Protein AF-A0A1F8XFN7-F1 (afdb_monomer)

Structure (mmCIF, N/CA/C/O backbone):
data_AF-A0A1F8XFN7-F1
#
_entry.id   AF-A0A1F8XFN7-F1
#
loop_
_atom_site.group_PDB
_atom_site.id
_atom_site.type_symbol
_atom_site.label_atom_id
_atom_site.label_alt_id
_atom_site.label_comp_id
_atom_site.label_asym_id
_atom_site.label_entity_id
_atom_site.label_seq_id
_atom_site.pdbx_PDB_ins_code
_atom_site.Cartn_x
_atom_site.Cartn_y
_atom_site.Cartn_z
_atom_site.occupancy
_atom_site.B_iso_or_equiv
_atom_site.auth_seq_id
_atom_site.auth_comp_id
_atom_site.auth_asym_id
_atom_site.auth_atom_id
_atom_site.pdbx_PDB_model_num
ATOM 1 N N . MET A 1 1 ? 13.021 14.885 -18.140 1.00 57.06 1 MET A N 1
ATOM 2 C CA . MET A 1 1 ? 12.267 13.612 -18.188 1.00 57.06 1 MET A CA 1
ATOM 3 C C . MET A 1 1 ? 12.364 12.957 -16.819 1.00 57.06 1 MET A C 1
ATOM 5 O O . MET A 1 1 ? 13.473 12.855 -16.315 1.00 57.06 1 MET A O 1
ATOM 9 N N . MET A 1 2 ? 11.239 12.594 -16.195 1.00 62.78 2 MET A N 1
ATOM 10 C CA . MET A 1 2 ? 11.239 11.820 -14.939 1.00 62.78 2 MET A CA 1
ATOM 11 C C . MET A 1 2 ? 11.673 10.382 -15.220 1.00 62.78 2 MET A C 1
ATOM 13 O O . MET A 1 2 ? 11.237 9.797 -16.216 1.00 62.78 2 MET A O 1
ATOM 17 N N . ARG A 1 3 ? 12.501 9.800 -14.348 1.00 77.25 3 ARG A N 1
ATOM 18 C CA . ARG A 1 3 ? 12.949 8.411 -14.521 1.00 77.25 3 ARG A CA 1
ATOM 19 C C . ARG A 1 3 ? 11.819 7.433 -14.175 1.00 77.25 3 ARG A C 1
ATOM 21 O O . ARG A 1 3 ? 11.052 7.682 -13.241 1.00 77.25 3 ARG A O 1
ATOM 28 N N . PRO A 1 4 ? 11.728 6.270 -14.843 1.00 80.62 4 PRO A N 1
ATOM 29 C CA . PRO A 1 4 ? 10.742 5.231 -14.521 1.00 80.62 4 PRO A CA 1
ATOM 30 C C . PRO A 1 4 ? 10.749 4.833 -13.047 1.00 80.62 4 PRO A C 1
ATOM 32 O O . PRO A 1 4 ? 9.688 4.636 -12.449 1.00 80.62 4 PRO A O 1
ATOM 35 N N . ARG A 1 5 ? 11.945 4.762 -12.445 1.00 83.56 5 ARG A N 1
ATOM 36 C CA . ARG A 1 5 ? 12.119 4.465 -11.022 1.00 83.56 5 ARG A CA 1
ATOM 37 C C . ARG A 1 5 ? 11.458 5.499 -10.110 1.00 83.56 5 ARG A C 1
ATOM 39 O O . ARG A 1 5 ? 10.910 5.110 -9.083 1.00 83.56 5 ARG A O 1
ATOM 46 N N . GLU A 1 6 ? 11.467 6.782 -10.464 1.00 83.50 6 GLU A N 1
ATOM 47 C CA . GLU A 1 6 ? 10.854 7.847 -9.655 1.00 83.50 6 GLU A CA 1
ATOM 48 C C . GLU A 1 6 ? 9.330 7.709 -9.631 1.00 83.50 6 GLU A C 1
ATOM 50 O O . GLU A 1 6 ? 8.722 7.752 -8.563 1.00 83.50 6 GLU A O 1
ATOM 55 N N . ILE A 1 7 ? 8.719 7.432 -10.788 1.00 83.56 7 ILE A N 1
ATOM 56 C CA . ILE A 1 7 ? 7.271 7.199 -10.914 1.00 83.56 7 ILE A CA 1
ATOM 57 C C . ILE A 1 7 ? 6.850 5.985 -10.078 1.00 83.56 7 ILE A C 1
ATOM 59 O O . ILE A 1 7 ? 5.862 6.026 -9.341 1.00 83.56 7 ILE A O 1
ATOM 63 N N . ILE A 1 8 ? 7.613 4.897 -10.181 1.00 86.38 8 ILE A N 1
ATOM 64 C CA . ILE A 1 8 ? 7.369 3.664 -9.433 1.00 86.38 8 ILE A CA 1
ATOM 65 C C . ILE A 1 8 ? 7.521 3.901 -7.927 1.00 86.38 8 ILE A C 1
ATOM 67 O O . ILE A 1 8 ? 6.640 3.512 -7.162 1.00 86.38 8 ILE A O 1
ATOM 71 N N . ASN A 1 9 ? 8.605 4.554 -7.493 1.00 86.75 9 ASN A N 1
ATOM 72 C CA . ASN A 1 9 ? 8.850 4.833 -6.078 1.00 86.75 9 ASN A CA 1
ATOM 73 C C . ASN A 1 9 ? 7.804 5.780 -5.489 1.00 86.75 9 ASN A C 1
ATOM 75 O O . ASN A 1 9 ? 7.360 5.545 -4.371 1.00 86.75 9 ASN A O 1
ATOM 79 N N . SER A 1 10 ? 7.375 6.800 -6.233 1.00 87.56 10 SER A N 1
ATOM 80 C CA . SER A 1 10 ? 6.312 7.710 -5.800 1.00 87.56 10 SER A CA 1
ATOM 81 C C . SER A 1 10 ? 5.011 6.948 -5.520 1.00 87.56 10 SER A C 1
ATOM 83 O O . SER A 1 10 ? 4.462 7.048 -4.423 1.00 87.56 10 SER A O 1
ATOM 85 N N . ARG A 1 11 ? 4.571 6.089 -6.453 1.00 87.06 11 ARG A N 1
ATOM 86 C CA . ARG A 1 11 ? 3.373 5.248 -6.264 1.00 87.06 11 ARG A CA 1
ATOM 87 C C . ARG A 1 11 ? 3.531 4.260 -5.116 1.00 87.06 11 ARG A C 1
ATOM 89 O O . ARG A 1 11 ? 2.631 4.133 -4.294 1.00 87.06 11 ARG A O 1
ATOM 96 N N . LYS A 1 12 ? 4.680 3.585 -5.042 1.00 88.06 12 LYS A N 1
ATOM 97 C CA . LYS A 1 12 ? 4.996 2.641 -3.965 1.00 88.06 12 LYS A CA 1
ATOM 98 C C . LYS A 1 12 ? 4.909 3.318 -2.600 1.00 88.06 12 LYS A C 1
ATOM 100 O O . LYS A 1 12 ? 4.243 2.798 -1.715 1.00 88.06 12 LYS A O 1
ATOM 105 N N . ASN A 1 13 ? 5.543 4.477 -2.443 1.00 89.81 13 ASN A N 1
ATOM 106 C CA . ASN A 1 13 ? 5.556 5.214 -1.183 1.00 89.81 13 ASN A CA 1
ATOM 107 C C . ASN A 1 13 ? 4.152 5.699 -0.808 1.00 89.81 13 ASN A C 1
ATOM 109 O O . ASN A 1 13 ? 3.767 5.562 0.347 1.00 89.81 13 ASN A O 1
ATOM 113 N N . LEU A 1 14 ? 3.367 6.189 -1.774 1.00 90.50 14 LEU A N 1
ATOM 114 C CA . LEU A 1 14 ? 1.976 6.579 -1.540 1.00 90.50 14 LEU A CA 1
ATOM 115 C C . LEU A 1 14 ? 1.137 5.396 -1.037 1.00 90.50 14 LEU A C 1
ATOM 117 O O . LEU A 1 14 ? 0.441 5.511 -0.033 1.00 90.50 14 LEU A O 1
ATOM 121 N N . TYR A 1 15 ? 1.214 4.245 -1.706 1.00 90.94 15 TYR A N 1
ATOM 122 C CA . TYR A 1 15 ? 0.439 3.068 -1.313 1.00 90.94 15 TYR A CA 1
ATOM 123 C C . TYR A 1 15 ? 0.910 2.484 0.025 1.00 90.94 15 TYR A C 1
ATOM 125 O O . TYR A 1 15 ? 0.076 2.129 0.853 1.00 90.94 15 TYR A O 1
ATOM 133 N N . LEU A 1 16 ? 2.222 2.455 0.284 1.00 89.94 16 LEU A N 1
ATOM 134 C CA . LEU A 1 16 ? 2.770 2.061 1.587 1.00 89.94 16 LEU A CA 1
ATOM 135 C C . LEU A 1 16 ? 2.321 3.013 2.699 1.00 89.94 16 LEU A C 1
ATOM 137 O O . LEU A 1 16 ? 2.006 2.554 3.791 1.00 89.94 16 LEU A O 1
ATOM 141 N N . MET A 1 17 ? 2.240 4.317 2.426 1.00 92.50 17 MET A N 1
ATOM 142 C CA . MET A 1 17 ? 1.728 5.303 3.378 1.00 92.50 17 MET A CA 1
ATOM 143 C C . MET A 1 17 ? 0.245 5.066 3.686 1.00 92.50 17 MET A C 1
ATOM 145 O O . MET A 1 17 ? -0.132 5.070 4.854 1.00 92.50 17 MET A O 1
ATOM 149 N N . ILE A 1 18 ? -0.586 4.789 2.673 1.00 90.50 18 ILE A N 1
ATOM 150 C CA . ILE A 1 18 ? -2.005 4.441 2.869 1.00 90.50 18 ILE A CA 1
ATOM 151 C C . ILE A 1 18 ? -2.135 3.184 3.738 1.00 90.50 18 ILE A C 1
ATOM 153 O O . ILE A 1 18 ? -2.904 3.176 4.700 1.00 90.50 18 ILE A O 1
ATOM 157 N N . VAL A 1 19 ? -1.36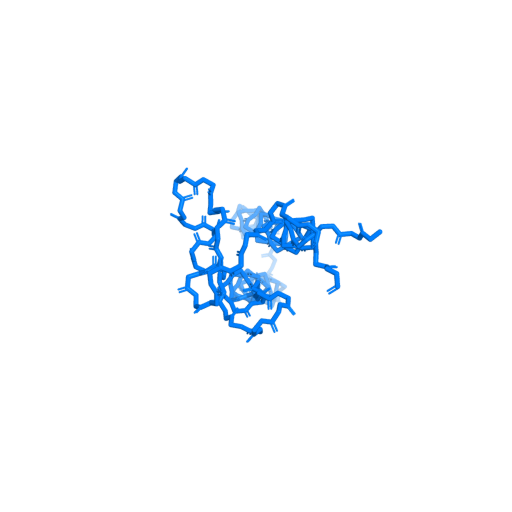5 2.133 3.439 1.00 91.88 19 VAL A N 1
ATOM 158 C CA . VAL A 1 19 ? -1.367 0.886 4.220 1.00 91.88 19 VAL A CA 1
ATOM 159 C C . VAL A 1 19 ? -0.871 1.119 5.647 1.00 91.88 19 VAL A C 1
ATOM 161 O O . VAL A 1 19 ? -1.504 0.657 6.588 1.00 91.88 19 VAL A O 1
ATOM 164 N N . GLY A 1 20 ? 0.205 1.882 5.831 1.00 91.88 20 GLY A N 1
ATOM 165 C CA . GLY A 1 20 ? 0.751 2.200 7.150 1.00 91.88 20 GLY A CA 1
ATOM 166 C C . GLY A 1 20 ? -0.221 3.005 8.014 1.00 91.88 20 GLY A C 1
ATOM 167 O O . GLY A 1 20 ? -0.462 2.648 9.162 1.00 91.88 20 GLY A O 1
ATOM 168 N N . ILE A 1 21 ? -0.835 4.056 7.460 1.00 93.12 21 ILE A N 1
ATOM 169 C CA . ILE A 1 21 ? -1.819 4.878 8.182 1.00 93.12 21 ILE A CA 1
ATOM 170 C C . ILE A 1 21 ? -3.057 4.053 8.537 1.00 93.12 21 ILE A C 1
ATOM 172 O O . ILE A 1 21 ? -3.521 4.110 9.673 1.00 93.12 21 ILE A O 1
ATOM 176 N N . SER A 1 22 ? -3.582 3.270 7.592 1.00 92.06 22 SER A N 1
ATOM 177 C CA . SER A 1 22 ? -4.758 2.428 7.846 1.00 92.06 22 SER A CA 1
ATOM 178 C C . SER A 1 22 ? -4.470 1.321 8.862 1.00 92.06 22 SER A C 1
ATOM 180 O O . SER A 1 22 ? -5.308 1.065 9.721 1.00 92.06 22 SER A O 1
ATOM 182 N N . PHE A 1 23 ? -3.273 0.733 8.848 1.00 93.00 23 PHE A N 1
ATOM 183 C CA . PHE A 1 23 ? -2.842 -0.220 9.869 1.00 93.00 23 PHE A CA 1
ATOM 184 C C . PHE A 1 23 ? -2.774 0.417 11.263 1.00 93.00 23 PHE A C 1
ATOM 186 O O . PHE A 1 23 ? -3.323 -0.126 12.219 1.00 93.00 23 PHE A O 1
ATOM 193 N N . THR A 1 24 ? -2.179 1.606 11.380 1.00 93.88 24 THR A N 1
ATOM 194 C CA . THR A 1 24 ? -2.149 2.352 12.647 1.00 93.88 24 THR A CA 1
ATOM 195 C C . THR A 1 24 ? -3.559 2.709 13.123 1.00 93.88 24 THR A C 1
ATOM 197 O O . THR A 1 24 ? -3.861 2.570 14.306 1.00 93.88 24 THR A O 1
ATOM 200 N N . ALA A 1 25 ? -4.453 3.112 12.214 1.00 91.75 25 ALA A N 1
ATOM 201 C CA . ALA A 1 25 ? -5.851 3.389 12.540 1.00 91.75 25 ALA A CA 1
ATOM 202 C C . ALA A 1 25 ? -6.587 2.138 13.047 1.00 91.75 25 ALA A C 1
ATOM 204 O O . ALA A 1 25 ? -7.350 2.233 14.005 1.00 91.75 25 ALA A O 1
ATOM 205 N N . LEU A 1 26 ? -6.330 0.965 12.458 1.00 93.50 26 LEU A N 1
ATOM 206 C CA . LEU A 1 26 ? -6.877 -0.310 12.932 1.00 93.50 26 LEU A CA 1
ATOM 207 C C . LEU A 1 26 ? -6.398 -0.650 14.345 1.00 93.50 26 LEU A C 1
ATOM 209 O O . LEU A 1 26 ? -7.212 -1.049 15.174 1.00 93.50 26 LEU A O 1
ATOM 213 N N . ILE A 1 27 ? -5.111 -0.445 14.638 1.00 93.25 27 ILE A N 1
ATOM 214 C CA . ILE A 1 27 ? -4.563 -0.637 15.988 1.00 93.25 27 ILE A CA 1
ATOM 215 C C . ILE A 1 27 ? -5.264 0.295 16.979 1.00 93.25 27 ILE A C 1
ATOM 217 O O . ILE A 1 27 ? -5.741 -0.158 18.017 1.00 93.25 27 ILE A O 1
ATOM 221 N N . LEU A 1 28 ? -5.370 1.585 16.653 1.00 93.44 28 LEU A N 1
ATOM 222 C CA . LEU A 1 28 ? -6.040 2.564 17.511 1.00 93.44 28 LEU A CA 1
ATOM 223 C C . LEU A 1 28 ? -7.507 2.205 17.750 1.00 93.44 28 LEU A C 1
ATOM 225 O O . LEU A 1 28 ? -7.965 2.257 18.887 1.00 93.44 28 LEU A O 1
ATOM 229 N N . LEU A 1 29 ? -8.234 1.801 16.706 1.00 92.56 29 LEU A N 1
ATOM 230 C CA . LEU A 1 29 ? -9.617 1.350 16.840 1.00 92.56 29 LEU A CA 1
ATOM 231 C C . LEU A 1 29 ? -9.713 0.122 17.749 1.00 92.56 29 LEU A C 1
ATOM 233 O O . LEU A 1 29 ? -10.558 0.118 18.636 1.00 92.56 29 LEU A O 1
ATOM 237 N N . ALA A 1 30 ? -8.828 -0.866 17.602 1.00 91.31 30 ALA A N 1
ATOM 238 C CA . ALA A 1 30 ? -8.809 -2.042 18.472 1.00 91.31 30 ALA A CA 1
ATOM 239 C C . ALA A 1 30 ? -8.592 -1.673 19.953 1.00 91.31 30 ALA A C 1
ATOM 241 O O . ALA A 1 30 ? -9.269 -2.206 20.827 1.00 91.31 30 ALA A O 1
ATOM 242 N N . PHE A 1 31 ? -7.716 -0.707 20.250 1.00 92.06 31 PHE A N 1
ATOM 243 C CA . PHE A 1 31 ? -7.554 -0.188 21.616 1.00 92.06 31 PHE A CA 1
ATOM 244 C C . PHE A 1 31 ? -8.779 0.593 22.111 1.00 92.06 31 PHE A C 1
ATOM 246 O O . PHE A 1 31 ? -9.113 0.549 23.297 1.00 92.06 31 PHE A O 1
ATOM 253 N N . LEU A 1 32 ? -9.450 1.316 21.215 1.00 91.31 32 LEU A N 1
ATOM 254 C CA . LEU A 1 32 ? -10.596 2.161 21.536 1.00 91.31 32 LEU A CA 1
ATOM 255 C C . LEU A 1 32 ? -11.935 1.412 21.565 1.00 91.31 32 LEU A C 1
ATOM 257 O O . LEU A 1 32 ? -12.933 2.004 21.971 1.00 91.31 32 LEU A O 1
ATOM 261 N N . GLU A 1 33 ? -11.974 0.127 21.203 1.00 89.88 33 GLU A N 1
ATOM 262 C CA . GLU A 1 33 ? -13.196 -0.690 21.162 1.00 89.88 33 GLU A CA 1
ATOM 263 C C . GLU A 1 33 ? -13.992 -0.613 22.474 1.00 89.88 33 GLU A C 1
ATOM 265 O O . GLU A 1 33 ? -15.211 -0.462 22.461 1.00 89.88 33 GLU A O 1
ATOM 270 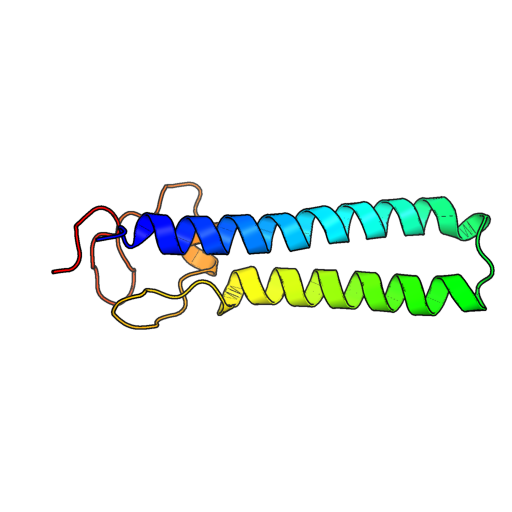N N . LYS A 1 34 ? -13.300 -0.620 23.619 1.00 89.38 34 LYS A N 1
ATOM 271 C CA . LYS A 1 34 ? -13.927 -0.542 24.948 1.00 89.38 34 LYS A CA 1
ATOM 272 C C . LYS A 1 34 ? -14.537 0.831 25.270 1.00 89.38 34 LYS A C 1
ATOM 274 O O . LYS A 1 34 ? -15.373 0.935 26.164 1.00 89.38 34 LYS A O 1
ATOM 279 N N . TYR A 1 35 ? -14.106 1.881 24.579 1.00 91.56 35 TYR A N 1
ATOM 280 C CA . TYR A 1 35 ? -14.463 3.272 24.871 1.00 91.56 35 TYR A CA 1
ATOM 281 C C . TYR A 1 35 ? -15.488 3.847 23.887 1.00 91.56 35 TYR A C 1
ATOM 283 O O . TYR A 1 35 ? -16.035 4.920 24.137 1.00 91.56 35 TYR A O 1
ATOM 291 N N . ILE A 1 36 ? -15.754 3.156 22.774 1.00 90.44 36 ILE A N 1
ATOM 292 C CA . ILE A 1 36 ? -16.618 3.641 21.695 1.00 90.44 36 ILE A CA 1
ATOM 293 C C . ILE A 1 36 ? -17.906 2.804 21.640 1.00 90.44 36 ILE A C 1
ATOM 295 O O . ILE A 1 36 ? -17.848 1.575 21.671 1.00 90.44 36 ILE A O 1
ATOM 299 N N . PRO A 1 37 ? -19.091 3.430 21.501 1.00 91.50 37 PRO A N 1
ATOM 300 C CA . PRO A 1 37 ? -20.337 2.695 21.318 1.00 91.50 37 PRO A CA 1
ATOM 301 C C . PRO A 1 37 ? -20.314 1.853 20.035 1.00 91.50 37 PRO A C 1
ATOM 303 O O . PRO A 1 37 ? -19.888 2.305 18.969 1.00 91.50 37 PRO A O 1
ATOM 306 N N . SER A 1 38 ? -20.846 0.633 20.117 1.00 87.75 38 SER A N 1
ATOM 307 C CA . SER A 1 38 ? -20.809 -0.379 19.048 1.00 87.75 38 SER A CA 1
ATOM 308 C C . SER A 1 38 ? -21.393 0.093 17.709 1.00 87.75 38 SER A C 1
ATOM 310 O O . SER A 1 38 ? -20.895 -0.294 16.650 1.00 87.75 38 SER A O 1
ATOM 312 N N . ASN A 1 39 ? -22.400 0.969 17.748 1.00 90.06 39 ASN A N 1
ATOM 313 C CA . ASN A 1 39 ? -23.020 1.572 16.564 1.00 90.06 39 ASN A CA 1
ATOM 314 C C . ASN A 1 39 ? -22.056 2.469 15.772 1.00 90.06 39 ASN A C 1
ATOM 316 O O . ASN A 1 39 ? -22.209 2.604 14.563 1.00 90.06 39 ASN A O 1
ATOM 320 N N . LEU A 1 40 ? -21.064 3.061 16.442 1.00 89.06 40 LEU A N 1
ATOM 321 C CA . LEU A 1 40 ? -20.028 3.884 15.821 1.00 89.06 40 LEU A CA 1
ATOM 322 C C . LEU A 1 40 ? -18.773 3.056 15.514 1.00 89.06 40 LEU A C 1
ATOM 324 O O . LEU A 1 40 ? -18.155 3.220 14.466 1.00 89.06 40 LEU A O 1
ATOM 328 N N . PHE A 1 41 ? -18.423 2.125 16.405 1.00 91.19 41 PHE A N 1
ATOM 329 C CA . PHE A 1 41 ? -17.239 1.283 16.262 1.00 91.19 41 PHE A CA 1
ATOM 330 C C . PHE A 1 41 ? -17.289 0.404 15.006 1.00 91.19 41 PHE A C 1
ATOM 332 O O . PHE A 1 41 ? -16.330 0.386 14.241 1.00 91.19 41 PHE A O 1
ATOM 339 N N . LYS A 1 42 ? -18.409 -0.290 14.758 1.00 90.06 42 LYS A N 1
ATOM 340 C CA . LYS A 1 42 ? -18.568 -1.201 13.608 1.00 90.06 42 LYS A CA 1
ATOM 341 C C . LYS A 1 42 ? -18.352 -0.524 12.244 1.00 90.06 42 LYS A C 1
ATOM 343 O O . LYS A 1 42 ? -17.537 -1.019 11.473 1.00 90.06 42 LYS A O 1
ATOM 348 N N . PRO A 1 43 ? -19.031 0.585 11.895 1.00 92.00 43 PRO A N 1
ATOM 349 C CA . PRO A 1 43 ? -18.803 1.228 10.602 1.00 92.00 43 PRO A CA 1
ATOM 350 C C . PRO A 1 43 ? -17.383 1.793 10.469 1.00 92.00 43 PRO A C 1
ATOM 352 O O . PRO A 1 43 ? -16.804 1.704 9.387 1.00 92.00 43 PRO A O 1
ATOM 355 N N . LEU A 1 44 ? -16.790 2.313 11.553 1.00 91.00 44 LEU A N 1
ATOM 356 C CA . LEU A 1 44 ? -15.404 2.790 11.539 1.00 91.00 44 LEU A CA 1
ATOM 357 C C . LEU A 1 44 ? -14.409 1.647 11.318 1.00 91.00 44 LEU A C 1
ATOM 359 O O . LEU A 1 44 ? -13.501 1.784 10.500 1.00 91.00 44 LEU A O 1
ATOM 363 N N . SER A 1 45 ? -14.591 0.514 11.997 1.00 90.12 45 SER A N 1
ATOM 364 C CA . SER A 1 45 ? -13.727 -0.653 11.832 1.00 90.12 45 SER A CA 1
ATOM 365 C C . SER A 1 45 ? -13.875 -1.267 10.443 1.00 90.12 45 SER A C 1
ATOM 367 O O . SER A 1 45 ? -12.863 -1.505 9.789 1.00 90.12 45 SER A O 1
ATOM 369 N N . TYR A 1 46 ? -15.095 -1.422 9.921 1.00 93.06 46 TYR A N 1
ATOM 370 C CA . TYR A 1 46 ? -15.299 -1.876 8.542 1.00 93.06 46 TYR A CA 1
ATOM 371 C C . TYR A 1 46 ? -14.688 -0.922 7.515 1.00 93.06 46 TYR A C 1
ATOM 373 O O . TYR A 1 46 ? -14.046 -1.379 6.569 1.00 93.06 46 TYR A O 1
ATOM 381 N N . GLY A 1 47 ? -14.828 0.392 7.713 1.00 91.88 47 GLY A N 1
ATOM 382 C CA . GLY A 1 47 ? -14.197 1.397 6.861 1.00 91.88 47 GLY A CA 1
ATOM 383 C C . GLY A 1 47 ? -12.671 1.297 6.885 1.00 91.88 47 GLY A C 1
ATOM 384 O O . GLY A 1 47 ? -12.038 1.248 5.831 1.00 91.88 47 GLY A O 1
ATOM 385 N N . ALA A 1 48 ? -12.073 1.195 8.074 1.00 91.50 48 ALA A N 1
ATOM 386 C CA . ALA A 1 48 ? -10.629 1.053 8.232 1.00 91.50 48 ALA A CA 1
ATOM 387 C C . ALA A 1 48 ? -10.103 -0.249 7.602 1.00 91.50 48 ALA A C 1
ATOM 389 O O . ALA A 1 48 ? -9.094 -0.218 6.896 1.00 91.50 48 ALA A O 1
ATOM 390 N N . ILE A 1 49 ? -10.812 -1.370 7.786 1.00 93.69 49 ILE A N 1
ATOM 391 C CA . ILE A 1 49 ? -10.478 -2.657 7.160 1.00 93.69 49 ILE A CA 1
ATOM 392 C C . ILE A 1 49 ? -10.555 -2.531 5.637 1.00 93.69 49 ILE A C 1
ATOM 394 O O . ILE A 1 49 ? -9.619 -2.930 4.950 1.00 93.69 49 ILE A O 1
ATOM 398 N N . ALA A 1 50 ? -11.619 -1.929 5.099 1.00 94.62 50 ALA A N 1
ATOM 399 C CA . ALA A 1 50 ? -11.775 -1.744 3.660 1.00 94.62 50 ALA A CA 1
ATOM 400 C C . ALA A 1 50 ? -10.634 -0.904 3.066 1.00 94.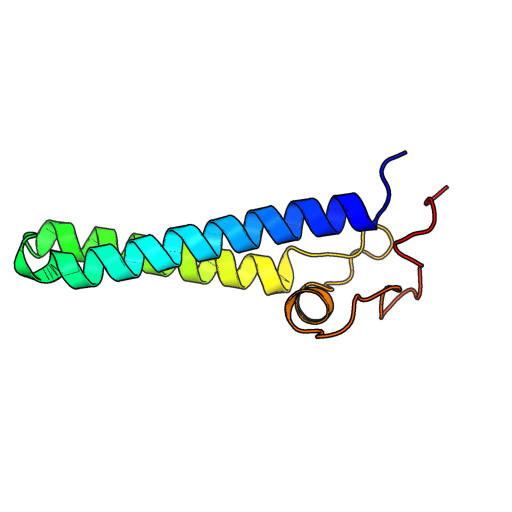62 50 ALA A C 1
ATOM 402 O O . ALA A 1 50 ? -10.037 -1.303 2.065 1.00 94.62 50 ALA A O 1
ATOM 403 N N . VAL A 1 51 ? -10.275 0.219 3.700 1.00 93.19 51 VAL A N 1
ATOM 404 C CA . VAL A 1 51 ? -9.154 1.0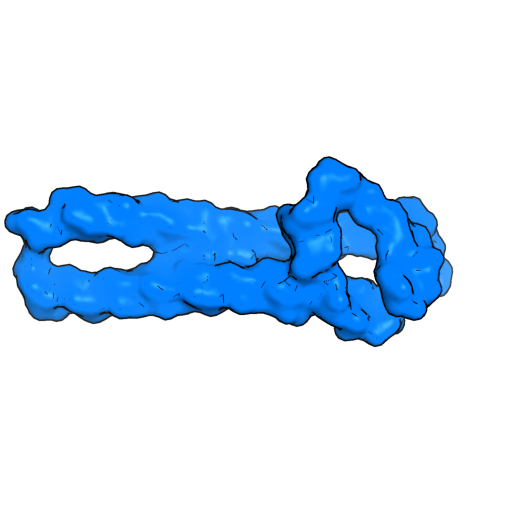65 3.257 1.00 93.19 51 VAL A CA 1
ATOM 405 C C . VAL A 1 51 ? -7.831 0.303 3.326 1.00 93.19 51 VAL A C 1
ATOM 407 O O . VAL A 1 51 ? -7.047 0.367 2.379 1.00 93.19 51 VAL A O 1
ATOM 410 N N . PHE A 1 52 ? -7.593 -0.460 4.395 1.00 93.06 52 PHE A N 1
ATOM 411 C CA . PHE A 1 52 ? -6.393 -1.284 4.529 1.00 93.06 52 PHE A CA 1
ATOM 412 C C . PHE A 1 52 ? -6.311 -2.354 3.431 1.00 93.06 52 PHE A C 1
ATOM 414 O O . PHE A 1 52 ? -5.280 -2.488 2.766 1.00 93.06 52 PHE A O 1
ATOM 421 N N . SER A 1 53 ? -7.400 -3.082 3.176 1.00 93.31 53 SER A N 1
ATOM 422 C CA . SER A 1 53 ? -7.471 -4.092 2.115 1.00 93.31 53 SER A CA 1
ATOM 423 C C . SER A 1 53 ? -7.264 -3.484 0.726 1.00 93.31 53 SER A C 1
ATOM 425 O O . SER A 1 53 ? -6.496 -4.027 -0.070 1.00 93.31 53 SER A O 1
ATOM 427 N N . VAL A 1 54 ? -7.881 -2.335 0.435 1.00 93.50 54 VAL A N 1
ATOM 428 C CA . VAL A 1 54 ? -7.706 -1.623 -0.843 1.00 93.50 54 VAL A CA 1
ATOM 429 C C . VAL A 1 54 ? -6.279 -1.095 -0.991 1.00 93.50 54 VAL A C 1
ATOM 431 O O . VAL A 1 54 ? -5.689 -1.232 -2.061 1.00 93.50 54 VAL A O 1
ATOM 434 N N . GLY A 1 55 ? -5.687 -0.543 0.070 1.00 91.00 55 GLY A N 1
ATOM 435 C CA . GLY A 1 55 ? -4.293 -0.097 0.070 1.00 91.00 55 GLY A CA 1
ATOM 436 C C . GLY A 1 55 ? -3.328 -1.240 -0.250 1.00 91.00 55 GLY A C 1
ATOM 437 O O . GLY A 1 55 ? -2.444 -1.089 -1.096 1.00 91.00 55 GLY A O 1
ATOM 438 N N . ASN A 1 56 ? -3.549 -2.413 0.351 1.00 90.81 56 ASN A N 1
ATOM 439 C CA . ASN A 1 56 ? -2.784 -3.614 0.030 1.00 90.81 56 ASN A CA 1
ATOM 440 C C . ASN A 1 56 ? -2.987 -4.016 -1.432 1.00 90.81 56 ASN A C 1
ATOM 442 O O . ASN A 1 56 ? -2.010 -4.206 -2.151 1.00 90.81 56 ASN A O 1
ATOM 446 N N . LEU A 1 57 ? -4.230 -4.066 -1.916 1.00 91.81 57 LEU A N 1
ATOM 447 C CA . LEU A 1 57 ? -4.519 -4.386 -3.314 1.00 91.81 57 LEU A CA 1
ATOM 448 C C . LEU A 1 57 ? -3.779 -3.442 -4.279 1.00 91.81 57 LEU A C 1
ATOM 450 O O . LEU A 1 57 ? -3.185 -3.904 -5.253 1.00 91.81 57 LEU A O 1
ATOM 454 N N . LEU A 1 58 ? -3.742 -2.137 -3.992 1.00 89.50 58 LEU A N 1
ATOM 455 C CA . LEU A 1 58 ? -3.007 -1.148 -4.786 1.00 89.50 58 LEU A CA 1
ATOM 456 C C . LEU A 1 58 ? -1.492 -1.398 -4.805 1.00 89.50 58 LEU A C 1
ATOM 458 O O . LEU A 1 58 ? -0.876 -1.222 -5.860 1.00 89.50 58 LEU A O 1
ATOM 462 N N . LEU A 1 59 ? -0.894 -1.867 -3.705 1.00 88.62 59 LEU A N 1
ATOM 463 C CA . LEU A 1 59 ? 0.509 -2.304 -3.702 1.00 88.62 59 LEU A CA 1
ATOM 464 C C . LEU A 1 59 ? 0.745 -3.468 -4.670 1.00 88.62 59 LEU A C 1
ATOM 466 O O . LEU A 1 59 ? 1.763 -3.477 -5.361 1.00 88.62 59 LEU A O 1
ATOM 470 N N . TYR A 1 60 ? -0.205 -4.402 -4.781 1.00 85.88 60 TYR A N 1
ATOM 471 C CA . TYR A 1 60 ? -0.098 -5.535 -5.703 1.00 85.88 60 TYR A CA 1
ATOM 472 C C . TYR A 1 60 ? -0.332 -5.136 -7.164 1.00 85.88 60 TYR A C 1
ATOM 474 O O . TYR A 1 60 ? 0.503 -5.454 -8.010 1.00 85.88 60 TYR A O 1
ATOM 482 N N . VAL A 1 61 ? -1.436 -4.445 -7.483 1.00 87.94 61 VAL A N 1
ATOM 483 C CA . VAL A 1 61 ? -1.886 -4.235 -8.881 1.00 87.94 61 VAL A CA 1
ATOM 484 C C . VAL A 1 61 ? -1.677 -2.819 -9.429 1.00 87.94 61 VAL A C 1
ATOM 486 O O . VAL A 1 61 ? -1.709 -2.613 -10.651 1.00 87.94 61 VAL A O 1
ATOM 489 N N . GLY A 1 62 ? -1.486 -1.831 -8.551 1.00 85.00 62 GLY A N 1
ATOM 490 C CA . GLY A 1 62 ? -1.371 -0.410 -8.899 1.00 85.00 62 GLY A CA 1
ATOM 491 C C . GLY A 1 62 ? 0.029 -0.005 -9.365 1.00 85.00 62 GLY A C 1
ATOM 492 O O . GLY A 1 62 ? 0.186 0.921 -10.168 1.00 85.00 62 GLY A O 1
ATOM 493 N N . ILE A 1 63 ? 1.060 -0.728 -8.925 1.00 87.25 63 ILE A N 1
ATOM 494 C CA . ILE A 1 63 ? 2.434 -0.510 -9.383 1.00 87.25 63 ILE A CA 1
ATOM 495 C C . ILE A 1 63 ? 2.640 -1.276 -10.693 1.00 87.25 63 ILE A C 1
ATOM 497 O O . ILE A 1 63 ? 2.726 -2.507 -10.733 1.00 87.25 63 ILE A O 1
ATOM 501 N N . ARG A 1 64 ? 2.711 -0.522 -11.791 1.00 87.88 64 ARG A N 1
ATOM 502 C CA . ARG A 1 64 ? 2.850 -1.043 -13.154 1.00 87.88 64 ARG A CA 1
ATOM 503 C C . ARG A 1 64 ? 4.083 -0.465 -13.830 1.00 87.88 64 ARG A C 1
ATOM 505 O O . ARG A 1 64 ? 4.454 0.679 -13.577 1.00 87.88 64 ARG A O 1
ATOM 512 N N . CYS A 1 65 ? 4.684 -1.241 -14.725 1.00 85.75 65 CYS A N 1
ATOM 513 C CA . CYS A 1 65 ? 5.767 -0.768 -15.576 1.00 85.75 65 CYS A CA 1
ATOM 514 C C . CYS A 1 65 ? 5.253 0.352 -16.502 1.00 85.75 65 CYS A C 1
ATOM 516 O O . CYS A 1 65 ? 4.259 0.133 -17.198 1.00 85.75 65 CYS A O 1
ATOM 518 N N . PRO A 1 66 ? 5.918 1.519 -16.578 1.00 83.00 66 PRO A N 1
ATOM 519 C CA . PRO A 1 66 ? 5.461 2.623 -17.423 1.00 83.00 66 PRO A CA 1
ATOM 520 C C . PRO A 1 66 ? 5.501 2.298 -18.925 1.00 83.00 66 PRO A C 1
ATOM 522 O O . PRO A 1 66 ? 4.684 2.826 -19.670 1.00 83.00 66 PRO A O 1
ATOM 525 N N . LYS A 1 67 ? 6.386 1.389 -19.366 1.00 83.75 67 LYS A N 1
ATOM 526 C CA . LYS A 1 67 ? 6.526 1.005 -20.782 1.00 83.75 67 LYS A CA 1
ATOM 527 C C . LYS A 1 67 ? 5.524 -0.065 -21.218 1.00 83.75 67 LYS A C 1
ATOM 529 O O . LYS A 1 67 ? 4.764 0.142 -22.153 1.00 83.75 67 LYS A O 1
ATOM 534 N N . CYS A 1 68 ? 5.508 -1.220 -20.548 1.00 86.81 68 CYS A N 1
ATOM 535 C CA . CYS A 1 68 ? 4.679 -2.362 -20.966 1.00 86.81 68 CYS A CA 1
ATOM 536 C C . CYS A 1 68 ? 3.368 -2.510 -20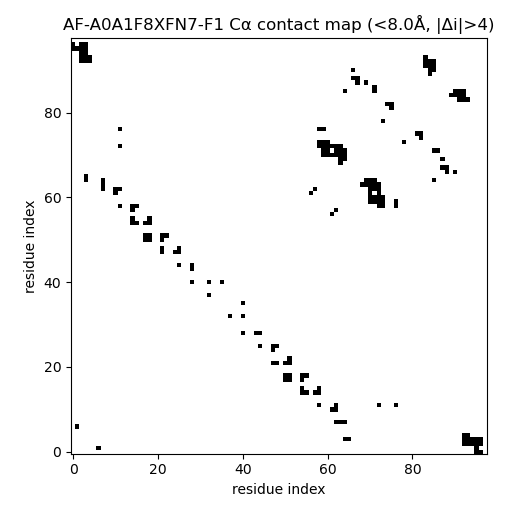.179 1.00 86.81 68 CYS A C 1
ATOM 538 O O . CYS A 1 68 ? 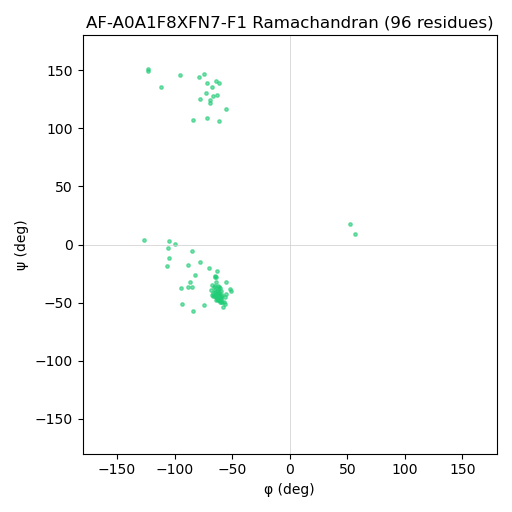2.631 -3.466 -20.407 1.00 86.81 68 CYS A O 1
ATOM 540 N N . LYS A 1 69 ? 3.091 -1.614 -19.218 1.00 86.50 69 LYS A N 1
ATOM 541 C CA . LYS A 1 69 ? 1.914 -1.634 -18.326 1.00 86.50 69 LYS A CA 1
ATOM 542 C C . LYS A 1 69 ? 1.742 -2.924 -17.508 1.00 86.50 69 LYS A C 1
ATOM 544 O O . LYS A 1 69 ? 0.724 -3.084 -16.838 1.00 86.50 69 LYS A O 1
ATOM 549 N N . ALA A 1 70 ? 2.732 -3.818 -17.515 1.00 86.88 70 ALA A N 1
ATOM 550 C CA . ALA A 1 70 ? 2.720 -5.035 -16.718 1.00 86.88 70 ALA A CA 1
ATOM 551 C C . ALA A 1 70 ? 2.718 -4.699 -15.227 1.00 86.88 70 ALA A C 1
ATOM 553 O O . ALA A 1 70 ? 3.405 -3.771 -14.795 1.00 86.88 70 ALA A O 1
ATOM 554 N N . ILE A 1 71 ? 1.960 -5.467 -14.450 1.00 87.88 71 ILE A N 1
ATOM 555 C CA . ILE A 1 71 ? 1.928 -5.355 -12.995 1.00 87.88 71 ILE A CA 1
ATOM 556 C C . ILE A 1 71 ? 3.272 -5.844 -12.451 1.00 87.88 71 ILE A C 1
ATOM 558 O O . ILE A 1 71 ? 3.700 -6.955 -12.751 1.00 87.88 71 ILE A O 1
ATOM 562 N N . ILE A 1 72 ? 3.944 -4.990 -11.683 1.00 88.19 72 ILE A N 1
ATOM 563 C CA . ILE A 1 72 ? 5.258 -5.267 -11.080 1.00 88.19 72 ILE A CA 1
ATOM 564 C C . ILE A 1 72 ? 5.257 -5.024 -9.568 1.00 88.19 72 ILE A C 1
ATOM 566 O O . ILE A 1 72 ? 6.300 -5.149 -8.936 1.00 88.19 72 ILE A O 1
ATOM 570 N N . GLY A 1 73 ? 4.106 -4.688 -8.979 1.00 84.06 73 GLY A N 1
ATOM 571 C CA . GLY A 1 73 ? 3.984 -4.376 -7.557 1.00 84.06 73 GLY A CA 1
ATOM 572 C C . GLY A 1 73 ? 4.488 -5.483 -6.649 1.00 84.06 73 GLY A C 1
ATOM 573 O O . GLY A 1 73 ? 5.308 -5.211 -5.783 1.00 84.06 73 GLY A O 1
ATOM 574 N N . TYR A 1 74 ? 4.121 -6.735 -6.931 1.00 80.75 74 TYR A N 1
ATOM 575 C CA . TYR A 1 74 ? 4.632 -7.884 -6.181 1.00 80.75 74 TYR A CA 1
ATOM 576 C C . TYR A 1 74 ? 6.165 -7.947 -6.179 1.00 80.75 74 TYR A C 1
ATOM 578 O O . TYR A 1 74 ? 6.789 -7.997 -5.123 1.00 80.75 74 TYR A O 1
ATOM 586 N N . ALA A 1 75 ? 6.770 -7.859 -7.366 1.00 80.00 75 ALA A N 1
ATOM 587 C CA . ALA A 1 75 ? 8.217 -7.909 -7.512 1.00 80.00 75 ALA A CA 1
ATOM 588 C C . ALA A 1 75 ? 8.908 -6.721 -6.835 1.00 80.00 75 ALA A C 1
ATOM 590 O O . ALA A 1 75 ? 10.006 -6.889 -6.348 1.00 80.00 75 ALA A O 1
ATOM 591 N N . ILE A 1 76 ? 8.296 -5.535 -6.788 1.00 81.19 76 ILE A N 1
ATOM 592 C CA . ILE A 1 76 ? 8.925 -4.327 -6.228 1.00 81.19 76 ILE A CA 1
ATOM 593 C C . ILE A 1 76 ? 8.730 -4.189 -4.717 1.00 81.19 76 ILE A C 1
ATOM 595 O O . ILE A 1 76 ? 9.576 -3.600 -4.045 1.00 81.19 76 ILE A O 1
ATOM 599 N N . VAL A 1 77 ? 7.606 -4.667 -4.190 1.00 78.88 77 VAL A N 1
ATOM 600 C CA . VAL A 1 77 ? 7.267 -4.555 -2.766 1.00 78.88 77 VAL A CA 1
ATOM 601 C C . VAL A 1 77 ? 7.904 -5.688 -1.962 1.00 78.88 77 VAL A C 1
ATOM 603 O O . VAL A 1 77 ? 8.353 -5.440 -0.849 1.00 78.88 77 VAL A O 1
ATOM 606 N N . PHE A 1 78 ? 7.981 -6.901 -2.523 1.00 72.00 78 PHE A N 1
ATOM 607 C CA . PHE A 1 78 ? 8.453 -8.094 -1.809 1.00 72.00 78 PHE A CA 1
ATOM 608 C C . PHE A 1 78 ? 9.864 -8.559 -2.199 1.00 72.00 78 PHE A C 1
ATOM 610 O O . PHE A 1 78 ? 10.364 -9.510 -1.600 1.00 72.00 78 PHE A O 1
ATOM 617 N N . SER A 1 79 ? 10.541 -7.922 -3.164 1.00 70.75 79 SER A N 1
ATOM 618 C CA . SER A 1 79 ? 11.950 -8.235 -3.418 1.00 70.75 79 SER A CA 1
ATOM 619 C C . SER A 1 79 ? 12.852 -7.571 -2.378 1.00 70.75 79 SER A C 1
ATOM 621 O O . SER A 1 79 ? 12.855 -6.352 -2.212 1.00 70.75 79 SER A O 1
ATOM 623 N N . PHE A 1 80 ? 13.679 -8.380 -1.716 1.00 51.12 80 PHE A N 1
ATOM 624 C CA . PHE A 1 80 ? 14.740 -7.888 -0.831 1.00 51.12 80 PHE A CA 1
ATOM 625 C C . PHE A 1 80 ? 15.803 -7.077 -1.591 1.00 51.12 80 PHE A C 1
ATOM 627 O O . PHE A 1 80 ? 16.418 -6.168 -1.037 1.00 51.12 80 PHE A O 1
ATOM 634 N N . GLU A 1 81 ? 15.991 -7.364 -2.881 1.00 60.03 81 GLU A N 1
ATOM 635 C CA . GLU A 1 81 ? 16.892 -6.619 -3.757 1.00 60.03 81 GLU A CA 1
ATOM 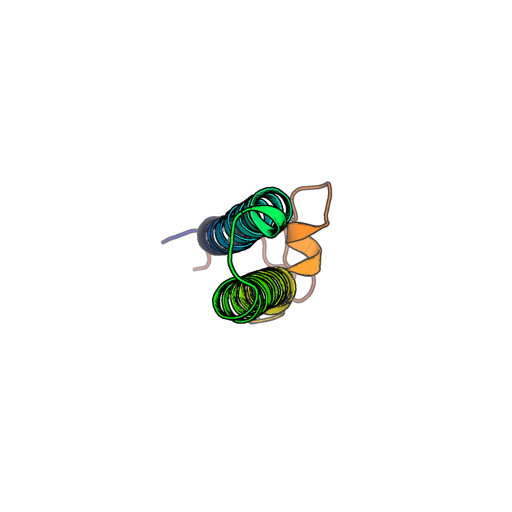636 C C . GLU A 1 81 ? 16.152 -5.542 -4.554 1.00 60.03 81 GLU A C 1
ATOM 638 O O . GLU A 1 81 ? 15.008 -5.716 -4.979 1.00 60.03 81 GLU A O 1
ATOM 643 N N . LYS A 1 82 ? 16.821 -4.409 -4.802 1.00 66.94 82 LYS A N 1
ATOM 644 C CA . LYS A 1 82 ? 16.294 -3.354 -5.677 1.00 66.94 82 LYS A CA 1
ATOM 645 C C . LYS A 1 82 ? 16.116 -3.917 -7.088 1.00 66.94 82 LYS A C 1
ATOM 647 O O . LYS A 1 82 ? 17.096 -4.052 -7.816 1.00 66.94 82 LYS A O 1
ATOM 652 N N . VAL A 1 83 ? 14.871 -4.159 -7.506 1.00 75.00 83 VAL A N 1
ATOM 653 C CA . VAL A 1 83 ? 14.562 -4.512 -8.899 1.00 75.00 83 VAL A CA 1
ATOM 654 C C . VAL A 1 83 ? 15.126 -3.425 -9.822 1.00 75.00 83 VAL A C 1
ATOM 656 O O . VAL A 1 83 ? 14.743 -2.253 -9.726 1.00 75.00 83 VAL A O 1
ATOM 659 N N . LYS A 1 84 ? 16.086 -3.801 -10.674 1.00 80.75 84 LYS A N 1
ATOM 660 C CA . LYS A 1 84 ? 16.695 -2.907 -11.674 1.00 80.75 84 LYS A CA 1
ATOM 661 C C . LYS A 1 84 ? 15.924 -2.902 -12.985 1.00 80.75 84 LYS A C 1
ATOM 663 O O . LYS A 1 84 ? 15.749 -1.847 -13.575 1.00 80.75 84 LYS A O 1
ATOM 668 N N . GLN A 1 85 ? 15.389 -4.052 -13.388 1.00 83.06 85 GLN A N 1
ATOM 669 C CA . GLN A 1 85 ? 14.724 -4.212 -14.677 1.00 83.06 85 GLN A CA 1
ATOM 670 C C . GLN A 1 85 ? 13.292 -4.717 -14.543 1.00 83.06 85 GLN A C 1
ATOM 672 O O . GLN A 1 85 ? 12.954 -5.471 -13.630 1.00 83.06 85 GLN A O 1
ATOM 677 N N . CYS A 1 86 ? 12.435 -4.346 -15.493 1.00 83.56 86 CYS A N 1
ATOM 678 C CA . CYS A 1 86 ? 11.099 -4.921 -15.568 1.00 83.56 86 CYS A CA 1
ATOM 679 C C . CYS A 1 86 ? 11.174 -6.417 -15.925 1.00 83.56 86 CYS A C 1
ATOM 681 O O . CYS A 1 86 ? 11.726 -6.749 -16.973 1.00 83.56 86 CYS A O 1
ATOM 683 N N . PRO A 1 87 ? 10.532 -7.325 -15.167 1.00 83.06 87 PRO A N 1
ATOM 684 C CA . PRO A 1 87 ? 10.596 -8.765 -15.441 1.00 83.06 87 PRO A CA 1
ATOM 685 C C . PRO A 1 87 ? 9.993 -9.156 -16.797 1.00 83.06 87 PRO A C 1
ATOM 687 O O . PRO A 1 87 ? 10.335 -10.196 -17.349 1.00 83.06 87 PRO A O 1
ATOM 690 N N . ARG A 1 88 ? 9.101 -8.323 -17.356 1.00 85.00 88 ARG A N 1
ATOM 691 C CA . ARG A 1 88 ? 8.416 -8.615 -18.622 1.00 85.00 88 ARG A CA 1
ATOM 692 C C . ARG A 1 88 ? 9.115 -8.027 -19.844 1.00 85.00 88 ARG A C 1
ATOM 694 O O . ARG A 1 88 ? 9.319 -8.734 -20.818 1.00 85.00 88 ARG A O 1
ATOM 701 N N . CYS A 1 89 ? 9.440 -6.733 -19.822 1.00 86.62 89 CYS A N 1
ATOM 702 C CA . CYS A 1 89 ? 10.033 -6.049 -20.980 1.00 86.62 89 CYS A CA 1
ATOM 703 C C . CYS A 1 89 ? 11.531 -5.762 -20.834 1.00 86.62 89 CYS A C 1
ATOM 705 O O . CYS A 1 89 ? 12.092 -5.119 -21.715 1.00 86.62 89 CYS A O 1
ATOM 707 N N . ARG A 1 90 ? 12.154 -6.200 -19.727 1.00 84.62 90 ARG A N 1
ATOM 708 C CA . ARG A 1 90 ? 13.585 -6.054 -19.407 1.00 84.62 90 ARG A CA 1
ATOM 7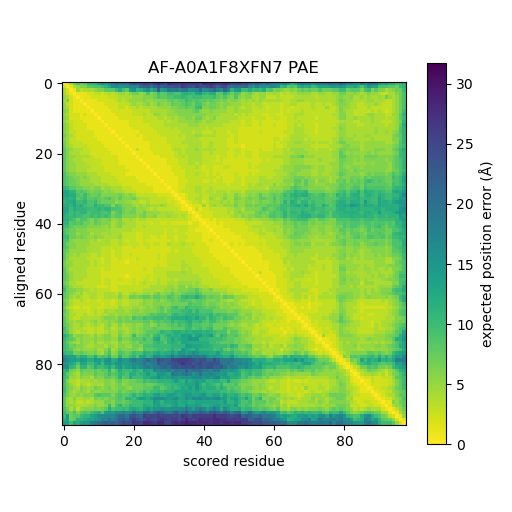09 C C . ARG A 1 90 ? 14.132 -4.627 -19.498 1.00 84.62 90 ARG A C 1
ATOM 711 O O . ARG A 1 90 ? 15.340 -4.443 -19.542 1.00 84.62 90 ARG A O 1
ATOM 718 N N . ILE A 1 91 ? 13.257 -3.617 -19.498 1.00 84.38 91 ILE A N 1
ATOM 719 C CA . ILE A 1 91 ? 13.695 -2.224 -19.460 1.00 84.38 91 ILE A CA 1
ATOM 720 C C . ILE A 1 91 ? 14.335 -1.926 -18.113 1.00 84.38 91 ILE A C 1
ATOM 722 O O . ILE A 1 91 ? 13.772 -2.305 -17.081 1.00 84.38 91 ILE A O 1
ATOM 726 N N . ASP A 1 92 ? 15.469 -1.237 -18.142 1.00 83.31 92 ASP A N 1
ATOM 727 C CA . ASP A 1 92 ? 16.101 -0.712 -16.945 1.00 83.31 92 ASP A CA 1
ATOM 728 C C . ASP A 1 92 ? 15.301 0.482 -16.405 1.00 83.31 92 ASP A C 1
ATOM 730 O O . ASP A 1 92 ? 14.910 1.388 -17.143 1.00 83.31 92 ASP A O 1
ATOM 734 N N . PHE A 1 93 ? 14.991 0.459 -15.111 1.00 80.00 93 PHE A N 1
ATOM 735 C CA . PHE A 1 93 ? 14.255 1.538 -14.459 1.00 80.00 93 PHE A CA 1
ATOM 736 C C . PHE A 1 93 ? 15.130 2.765 -14.158 1.00 80.00 93 PHE A C 1
ATOM 738 O O . PHE A 1 93 ? 14.571 3.827 -13.861 1.00 80.00 93 PHE A O 1
ATOM 745 N N . ASP A 1 94 ? 16.458 2.622 -14.216 1.00 78.12 94 ASP A N 1
ATOM 746 C CA . ASP A 1 94 ? 17.442 3.695 -14.033 1.00 78.12 94 ASP A CA 1
ATOM 747 C C . ASP A 1 94 ? 17.793 4.428 -15.334 1.00 78.12 94 ASP A C 1
ATOM 749 O O . ASP A 1 94 ? 18.284 5.559 -15.279 1.00 78.12 94 ASP A O 1
ATOM 753 N N . GLU A 1 95 ? 17.501 3.833 -16.492 1.00 70.06 95 GLU A N 1
ATOM 754 C CA . GLU A 1 95 ? 17.698 4.473 -17.791 1.00 70.06 95 GLU A CA 1
ATOM 755 C C . GLU A 1 95 ? 16.572 5.468 -18.116 1.00 70.06 95 GLU A C 1
ATOM 757 O O . GLU A 1 95 ? 15.395 5.275 -17.788 1.00 70.06 95 GLU A O 1
ATOM 762 N N . ASN A 1 96 ? 16.935 6.565 -18.788 1.00 58.59 96 ASN A N 1
ATOM 763 C CA . ASN A 1 96 ? 15.957 7.517 -19.305 1.00 58.59 96 ASN A CA 1
ATOM 764 C C . ASN A 1 96 ? 15.184 6.852 -20.452 1.00 58.59 96 ASN A C 1
ATOM 766 O O . ASN A 1 96 ? 15.777 6.456 -21.454 1.00 58.59 96 ASN A O 1
ATOM 770 N N . ILE A 1 97 ? 13.857 6.758 -20.329 1.00 58.62 97 ILE A N 1
ATOM 771 C CA . ILE A 1 97 ? 13.006 6.382 -21.463 1.00 58.62 97 ILE A CA 1
ATOM 772 C C . ILE A 1 97 ? 13.000 7.582 -22.411 1.00 58.62 97 ILE A C 1
ATOM 774 O O . ILE A 1 97 ? 12.454 8.627 -22.053 1.00 58.62 97 ILE A O 1
ATOM 778 N N . SER A 1 98 ? 13.670 7.433 -23.555 1.00 49.22 98 SER A N 1
ATOM 779 C CA . SER A 1 98 ? 13.566 8.348 -24.696 1.00 49.22 98 SER A CA 1
ATOM 780 C C . SER A 1 98 ? 12.254 8.139 -25.440 1.00 49.22 98 SER A C 1
ATOM 782 O O . SER A 1 98 ? 11.785 6.976 -25.505 1.00 49.22 98 SER A O 1
#

Foldseek 3Di:
DDFQVVVLVVQLVVLVVQLVVLVVQLVVLVVCVVVDDPVVSVVSNVVSVVSNVVSVVCLQQVRARPPPRHGCSCVCVPDPDHDQADPPPRDGRRDDDD

Radius of gyration: 17.56 Å; Cα contacts (8 Å, |Δi|>4): 104; chains: 1; bounding box: 41×22×50 Å

Sequence (98 aa):
MMRPREIINSRKNLYLMIVGISFTALILLAFLEKYIPSNLFKPLSYGAIAVFSVGNLLLYVGIRCPKCKAIIGYAIVFSFEKVKQCPRCRIDFDENIS

Solvent-accessible surface area (backbone atoms only — not comparable to full-atom values): 5567 Å² total; per-residue (Å²): 134,85,41,55,44,55,59,48,48,53,51,50,51,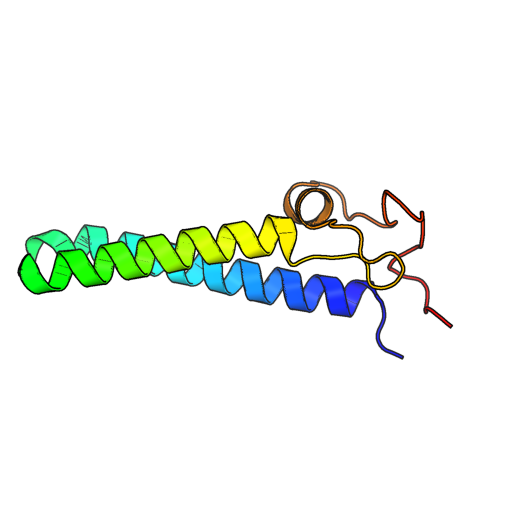53,30,50,48,47,29,51,52,27,49,53,49,46,53,52,48,65,71,39,52,90,78,43,61,66,86,59,43,52,62,53,49,53,49,35,49,50,50,25,54,51,23,50,49,38,42,44,62,64,36,46,41,90,84,79,63,46,67,42,13,58,60,63,73,71,40,94,58,83,74,54,51,41,94,83,79,62,46,54,30,87,47,76,84,126

Nearest PDB structures (foldseek):
  6v7u-assembly1_A  TM=9.007E-01  e=2.317E+00  Casadabanvirus DMS3
  4i9q-assembly2_B  TM=8.836E-01  e=4.293E+00  Escherichia phage RB69
  8aey-assembly1_A  TM=3.764E-01  e=9.000E+00  Mycobacterium tuberculosis H37Rv

Mean predicted aligned error: 6.24 Å

Secondary structure (DSSP, 8-state):
---HHHHHHHHHHHHHHHHHHHHHHHHHHHHHTTTS-HHHHHHHHHHHHHHHHHHHHHHHHT-B-TTT--B-HHHHHH-SS---B-TTT--BSSS---

pLDDT: mean 85.09, std 9.71, range [49.22, 94.62]